Protein AF-A0A1B6IWH9-F1 (afdb_monomer_lite)

Secondary structure (DSSP, 8-state):
-GGGGSTTTTSPPPSEEEE-TT--S-TTSSTTTTTTSEEEE-SS-GGG--HHHHHHHHHHHHHHHHHHHHHHHHH--------HHHHHHHHHHHHHHHHHHHHHHHHHHHHTT-

Structure (mmCIF, N/CA/C/O backbone):
data_AF-A0A1B6IWH9-F1
#
_entry.id   AF-A0A1B6IWH9-F1
#
loop_
_atom_site.group_PDB
_atom_site.id
_atom_site.type_symbol
_atom_site.label_atom_id
_atom_site.label_alt_id
_atom_site.label_comp_id
_atom_site.label_asym_id
_atom_site.label_entity_id
_atom_site.label_seq_id
_atom_site.pdbx_PDB_ins_code
_atom_site.Cartn_x
_atom_site.Cartn_y
_atom_site.Cartn_z
_atom_site.occupancy
_atom_site.B_iso_or_equiv
_atom_site.auth_seq_id
_atom_site.auth_comp_id
_atom_site.auth_asym_id
_atom_site.auth_atom_id
_atom_site.pdbx_PDB_model_num
ATOM 1 N N . LEU A 1 1 ? -9.502 5.493 13.132 1.00 87.75 1 LEU A N 1
ATOM 2 C CA . LEU A 1 1 ? -10.671 4.601 12.947 1.00 87.75 1 LEU A CA 1
ATOM 3 C C . LEU A 1 1 ? -10.724 4.054 11.527 1.00 87.75 1 LEU A C 1
ATOM 5 O O . LEU A 1 1 ? -10.576 2.855 11.401 1.00 87.75 1 LEU A O 1
ATOM 9 N N . LEU A 1 2 ? -10.821 4.894 10.485 1.00 91.38 2 LEU A N 1
ATOM 10 C CA . LEU A 1 2 ? -10.869 4.437 9.084 1.00 91.38 2 LEU A CA 1
ATOM 11 C C . LEU A 1 2 ? -9.745 3.453 8.717 1.00 91.38 2 LEU A C 1
ATOM 13 O O . LEU A 1 2 ? -10.030 2.359 8.253 1.00 91.38 2 LEU A O 1
ATOM 17 N N . SER A 1 3 ? -8.485 3.801 8.997 1.00 90.38 3 SER A N 1
ATOM 18 C CA . SER A 1 3 ? -7.330 2.919 8.763 1.00 90.38 3 SER A CA 1
ATOM 19 C C . SER A 1 3 ? -7.428 1.566 9.476 1.00 90.38 3 SER A C 1
ATOM 21 O O . SER A 1 3 ? -6.966 0.555 8.961 1.00 90.38 3 SER A O 1
ATOM 23 N N . GLN A 1 4 ? -8.072 1.542 10.645 1.00 91.25 4 GLN A N 1
ATOM 24 C CA . GLN A 1 4 ? -8.327 0.343 11.445 1.00 91.25 4 GLN A CA 1
ATOM 25 C C . GLN A 1 4 ? -9.567 -0.429 10.957 1.00 91.25 4 GLN A C 1
ATOM 27 O O . GLN A 1 4 ? -9.885 -1.486 11.480 1.00 91.25 4 GLN A O 1
ATOM 32 N N . SER A 1 5 ? -10.302 0.080 9.976 1.00 92.50 5 SER A N 1
ATOM 33 C CA . SER A 1 5 ? -11.451 -0.610 9.379 1.00 92.50 5 SER A CA 1
ATOM 34 C C . SER A 1 5 ? -11.138 -1.167 7.990 1.00 92.50 5 SER A C 1
ATOM 36 O O . SER A 1 5 ? -11.997 -1.797 7.383 1.00 92.50 5 SER A O 1
ATOM 38 N N . LEU A 1 6 ? -9.922 -0.948 7.478 1.00 93.50 6 LEU A N 1
ATOM 39 C CA . LEU A 1 6 ? -9.468 -1.505 6.206 1.00 93.50 6 LEU A CA 1
ATOM 40 C C . LEU A 1 6 ? -9.034 -2.962 6.372 1.00 93.50 6 LEU A C 1
ATOM 42 O O . LEU A 1 6 ? -8.494 -3.345 7.409 1.00 93.50 6 LEU A O 1
ATOM 46 N N . TYR A 1 7 ? -9.166 -3.751 5.304 1.00 91.38 7 TYR A N 1
ATOM 47 C CA . TYR A 1 7 ? -8.687 -5.139 5.274 1.00 91.38 7 TYR A CA 1
ATOM 48 C C . TYR A 1 7 ? -7.191 -5.274 5.569 1.00 91.38 7 TYR A C 1
ATOM 50 O O . TYR A 1 7 ? -6.757 -6.276 6.121 1.00 91.38 7 TYR A O 1
ATOM 58 N N . THR A 1 8 ? -6.400 -4.251 5.246 1.00 93.06 8 THR A N 1
ATOM 59 C CA . THR A 1 8 ? -4.956 -4.220 5.505 1.00 93.06 8 THR A CA 1
ATOM 60 C C . THR A 1 8 ? -4.609 -3.804 6.936 1.00 93.06 8 THR A C 1
ATOM 62 O O . THR A 1 8 ? -3.449 -3.492 7.210 1.00 93.06 8 THR A O 1
ATOM 65 N N . ARG A 1 9 ? -5.585 -3.712 7.853 1.00 90.12 9 ARG A N 1
ATOM 66 C CA . ARG A 1 9 ? -5.303 -3.399 9.258 1.00 90.12 9 ARG A CA 1
ATOM 67 C C . ARG A 1 9 ? -4.307 -4.420 9.813 1.00 90.12 9 ARG A C 1
ATOM 69 O O . ARG A 1 9 ? -4.501 -5.622 9.682 1.00 90.12 9 ARG A O 1
ATOM 76 N N . GLY A 1 10 ? -3.275 -3.925 10.493 1.00 86.69 10 GLY A N 1
ATOM 77 C CA . GLY A 1 10 ? -2.225 -4.750 11.097 1.00 86.69 10 GLY A CA 1
ATOM 78 C C . GLY A 1 10 ? -1.029 -4.984 10.175 1.00 86.69 10 GLY A C 1
ATOM 79 O O . GLY A 1 10 ? 0.020 -5.410 10.649 1.00 86.69 10 GLY A O 1
ATOM 80 N N . SER A 1 11 ? -1.141 -4.642 8.890 1.00 92.12 11 SER A N 1
ATOM 81 C CA . SER A 1 11 ? 0.003 -4.548 7.987 1.00 92.12 11 SER A CA 1
ATOM 82 C C . SER A 1 11 ? 0.512 -3.104 7.919 1.00 92.12 11 SER A C 1
ATOM 84 O O . SER A 1 11 ? -0.299 -2.171 7.915 1.00 92.12 11 SER A O 1
ATOM 86 N N . PRO A 1 12 ? 1.838 -2.889 7.850 1.00 91.75 12 PRO A N 1
ATOM 87 C CA . PRO A 1 12 ? 2.377 -1.566 7.571 1.00 91.75 12 PRO A CA 1
ATOM 88 C C . PRO A 1 12 ? 1.941 -1.106 6.174 1.00 91.75 12 PRO A C 1
ATOM 90 O O . PRO A 1 12 ? 1.722 -1.918 5.273 1.00 91.75 12 PRO A O 1
ATOM 93 N N . TYR A 1 13 ? 1.817 0.207 5.987 1.00 92.56 13 TYR A N 1
ATOM 94 C CA . TYR A 1 13 ? 1.574 0.761 4.658 1.00 92.56 13 TYR A CA 1
ATOM 95 C C . TYR A 1 13 ? 2.773 0.502 3.739 1.00 92.56 13 TYR A C 1
ATOM 97 O O . TYR A 1 13 ? 3.911 0.517 4.211 1.00 92.56 13 TYR A O 1
ATOM 105 N N . PRO A 1 14 ? 2.544 0.259 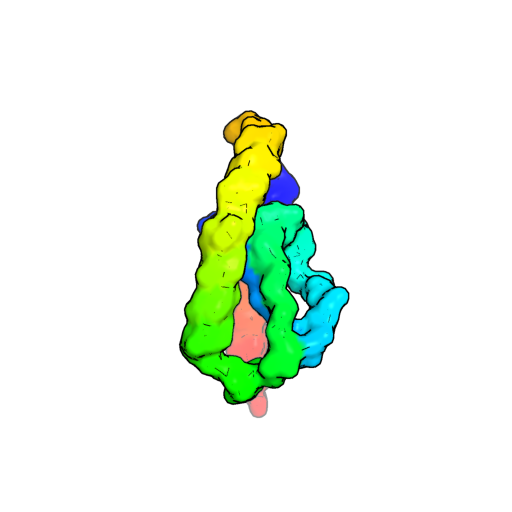2.437 1.00 94.81 14 PRO A N 1
ATOM 106 C CA . PRO A 1 14 ? 3.622 -0.023 1.506 1.00 94.81 14 PRO A CA 1
ATOM 107 C C . PRO A 1 14 ? 4.554 1.184 1.372 1.00 94.81 14 PRO A C 1
ATOM 109 O O . PRO A 1 14 ? 4.117 2.326 1.247 1.00 94.81 14 PRO A O 1
ATOM 112 N N . ASP A 1 15 ? 5.857 0.939 1.337 1.00 95.00 15 ASP A N 1
ATOM 113 C CA . ASP A 1 15 ? 6.842 1.986 1.059 1.00 95.00 15 ASP A CA 1
ATOM 114 C C . ASP A 1 15 ? 7.072 2.187 -0.435 1.00 95.00 15 ASP A C 1
ATOM 116 O O . ASP A 1 15 ? 7.234 3.311 -0.910 1.00 95.00 15 ASP A O 1
ATOM 120 N N . LEU A 1 16 ? 7.035 1.081 -1.170 1.00 96.25 16 LEU A N 1
ATOM 121 C CA . LEU A 1 16 ? 7.290 0.987 -2.593 1.00 96.25 16 LEU A CA 1
ATOM 122 C C . LEU A 1 16 ? 6.113 0.261 -3.244 1.00 96.25 16 LEU A C 1
ATOM 124 O O . LEU A 1 16 ? 5.785 -0.867 -2.882 1.00 96.25 16 LEU A O 1
ATOM 128 N N . TYR A 1 17 ? 5.492 0.918 -4.214 1.00 96.62 17 TYR A N 1
ATOM 129 C CA . TYR A 1 17 ? 4.436 0.374 -5.054 1.00 96.62 17 TYR A CA 1
ATOM 130 C C . TYR A 1 17 ? 5.013 0.152 -6.449 1.00 96.62 17 TYR A C 1
ATOM 132 O O . TYR A 1 17 ? 5.451 1.108 -7.087 1.00 96.62 17 TYR A O 1
ATOM 140 N N . ILE A 1 18 ? 5.016 -1.090 -6.933 1.00 97.00 18 ILE A N 1
ATOM 141 C CA . ILE A 1 18 ? 5.530 -1.429 -8.264 1.00 97.00 18 ILE A CA 1
ATOM 142 C C . ILE A 1 18 ? 4.367 -1.819 -9.162 1.00 97.00 18 ILE A C 1
ATOM 144 O O . ILE A 1 18 ? 3.573 -2.692 -8.814 1.00 97.00 18 ILE A O 1
ATOM 148 N N . ARG A 1 19 ? 4.303 -1.210 -10.345 1.00 96.56 19 ARG A N 1
ATOM 149 C CA . ARG A 1 19 ? 3.391 -1.614 -11.410 1.00 96.56 19 ARG A CA 1
ATOM 150 C C . ARG A 1 19 ? 4.150 -1.911 -12.688 1.00 96.56 19 ARG A C 1
ATOM 152 O O . ARG A 1 19 ? 4.916 -1.085 -13.167 1.00 96.56 19 ARG A O 1
ATOM 159 N N . THR A 1 20 ? 3.897 -3.089 -13.229 1.00 96.75 20 THR A N 1
ATOM 160 C CA . THR A 1 20 ? 4.483 -3.596 -14.468 1.00 96.75 20 THR A CA 1
ATOM 161 C C . THR A 1 20 ? 3.598 -3.285 -15.678 1.00 96.75 20 THR A C 1
ATOM 163 O O . THR A 1 20 ? 2.485 -2.763 -15.545 1.00 96.75 20 THR A O 1
ATOM 166 N N . SER A 1 21 ? 4.068 -3.674 -16.861 1.00 93.69 21 SER A N 1
ATOM 167 C CA . SER A 1 21 ? 3.359 -3.605 -18.146 1.00 93.69 21 SER A CA 1
ATOM 168 C C . SER A 1 21 ? 3.160 -2.195 -18.723 1.00 93.69 21 SER A C 1
ATOM 170 O O . SER A 1 21 ? 2.271 -1.993 -19.542 1.00 93.69 21 SER A O 1
ATOM 172 N N . GLY A 1 22 ? 3.957 -1.209 -18.296 1.00 91.56 22 GLY A N 1
ATOM 173 C CA . GLY A 1 22 ? 3.994 0.146 -18.879 1.00 91.56 22 GLY A CA 1
ATOM 174 C C . GLY A 1 22 ? 2.810 1.052 -18.527 1.00 91.56 22 GLY A C 1
ATOM 175 O O . GLY A 1 22 ? 2.724 2.203 -18.954 1.00 91.56 22 GLY A O 1
ATOM 176 N N . GLU A 1 23 ? 1.890 0.559 -17.704 1.00 93.25 23 GLU A N 1
ATOM 177 C CA . GLU A 1 23 ? 0.649 1.251 -17.383 1.00 93.25 23 GLU A CA 1
ATOM 178 C C . GLU A 1 23 ? 0.837 2.255 -16.245 1.00 93.25 23 GLU A C 1
ATOM 180 O O . GLU A 1 23 ? 1.114 1.873 -15.110 1.00 93.25 23 GLU A O 1
ATOM 185 N N . LYS A 1 24 ? 0.601 3.546 -16.499 1.00 92.94 24 LYS A N 1
ATOM 186 C CA . LYS A 1 24 ? 0.778 4.629 -15.509 1.00 92.94 24 LYS A CA 1
ATOM 187 C C . LYS A 1 24 ? -0.517 4.949 -14.755 1.00 92.94 24 LYS A C 1
ATOM 189 O O . LYS A 1 24 ? -1.027 6.064 -14.813 1.00 92.94 24 LYS A O 1
ATOM 194 N N . ARG A 1 25 ? -1.076 3.952 -14.062 1.00 94.94 25 ARG A N 1
ATOM 195 C CA . ARG A 1 25 ? -2.296 4.088 -13.235 1.00 94.94 25 ARG A CA 1
ATOM 196 C C . ARG A 1 25 ? -2.233 3.227 -11.975 1.00 94.94 25 ARG A C 1
ATOM 198 O O . ARG A 1 25 ? -1.504 2.244 -11.933 1.00 94.94 25 ARG A O 1
ATOM 205 N N . LEU A 1 26 ? -3.049 3.531 -10.967 1.00 92.00 26 LEU A N 1
ATOM 206 C CA . LEU A 1 26 ? -3.146 2.702 -9.754 1.00 92.00 26 LEU A CA 1
ATOM 207 C C . LEU A 1 26 ? -4.167 1.559 -9.882 1.00 92.00 26 LEU A C 1
ATOM 209 O O . LEU A 1 26 ? -4.009 0.535 -9.238 1.00 92.00 26 LEU A O 1
ATOM 213 N N . SER A 1 27 ? -5.157 1.672 -10.776 1.00 93.00 27 SER A N 1
ATOM 214 C CA . SER A 1 27 ? -6.216 0.656 -10.961 1.00 93.00 27 SER A CA 1
ATOM 215 C C . SER A 1 27 ? -6.947 0.266 -9.674 1.00 93.00 27 SER A C 1
ATOM 217 O O . SER A 1 27 ? -7.215 -0.909 -9.466 1.00 93.00 27 SER A O 1
ATOM 219 N N . ASP A 1 28 ? -7.260 1.246 -8.827 1.00 94.75 28 ASP A N 1
ATOM 220 C CA . ASP A 1 28 ? -8.027 1.029 -7.591 1.00 94.75 28 ASP A CA 1
ATOM 221 C C . ASP A 1 28 ? -7.378 0.043 -6.599 1.00 94.75 28 ASP A C 1
ATOM 223 O O . ASP A 1 28 ? -8.028 -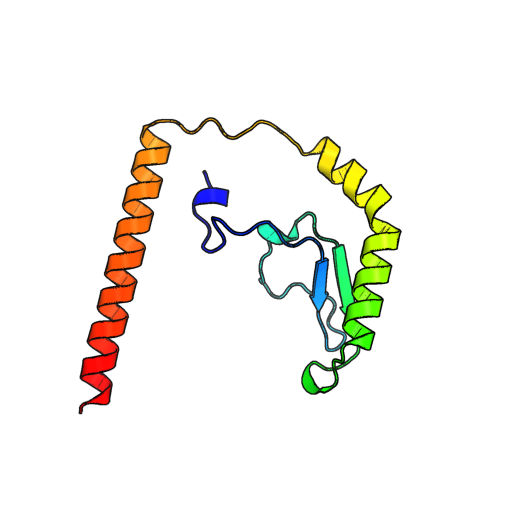0.561 -5.751 1.00 94.75 28 ASP A O 1
ATOM 227 N N . PHE A 1 29 ? -6.056 -0.124 -6.687 1.00 95.50 29 PHE A N 1
ATOM 228 C CA . PHE A 1 29 ? -5.312 -0.995 -5.792 1.00 95.50 29 PHE A CA 1
ATOM 229 C C . PHE A 1 29 ? -4.627 -0.185 -4.689 1.00 95.50 29 PHE A C 1
ATOM 231 O O . PHE A 1 29 ? -3.778 0.662 -4.963 1.00 95.50 29 PHE A O 1
ATOM 238 N N . LEU A 1 30 ? -5.000 -0.466 -3.435 1.00 95.50 30 LEU A N 1
ATOM 239 C CA . LEU A 1 30 ? -4.401 0.096 -2.216 1.00 95.50 30 LEU A CA 1
ATOM 240 C C . LEU A 1 30 ? -4.310 1.633 -2.174 1.00 95.50 30 LEU A C 1
ATOM 242 O O . LEU A 1 30 ? -3.399 2.168 -1.552 1.00 95.50 30 LEU A O 1
ATOM 246 N N . LEU A 1 31 ? -5.268 2.351 -2.773 1.00 95.50 31 LEU A N 1
ATOM 247 C CA . LEU A 1 31 ? -5.220 3.815 -2.923 1.00 95.50 31 LEU A CA 1
ATOM 248 C C . LEU A 1 31 ? -4.943 4.566 -1.611 1.00 95.50 31 LEU A C 1
ATOM 250 O O . LEU A 1 31 ? -4.152 5.507 -1.583 1.00 95.50 31 LEU A O 1
ATOM 254 N N . TYR A 1 32 ? -5.593 4.148 -0.521 1.00 94.06 32 TYR A N 1
ATOM 255 C CA . TYR A 1 32 ? -5.429 4.780 0.788 1.00 94.06 32 TYR A CA 1
ATOM 256 C C . TYR A 1 32 ? -4.059 4.468 1.396 1.00 94.06 32 TYR A C 1
ATOM 258 O O . TYR A 1 32 ? -3.366 5.357 1.887 1.00 94.06 32 TYR A O 1
ATOM 266 N N . GLN A 1 33 ? -3.653 3.199 1.346 1.00 94.31 33 GLN A N 1
ATOM 267 C CA . GLN A 1 33 ? -2.395 2.725 1.910 1.00 94.31 33 GLN A CA 1
ATOM 268 C C . GLN A 1 33 ? -1.197 3.259 1.115 1.00 94.31 33 GLN A C 1
ATOM 270 O O . GLN A 1 33 ? -0.145 3.510 1.696 1.00 94.31 33 GLN A O 1
ATOM 275 N N . SER A 1 34 ? -1.357 3.470 -0.194 1.00 94.31 34 SER A N 1
ATOM 276 C CA . SER A 1 34 ? -0.291 3.913 -1.088 1.00 94.31 34 SER A CA 1
ATOM 277 C C . SER A 1 34 ? -0.147 5.431 -1.207 1.00 94.31 34 SER A C 1
ATOM 279 O O . SER A 1 34 ? 0.661 5.904 -2.006 1.00 94.31 34 SER A O 1
ATOM 281 N N . ALA A 1 35 ? -0.920 6.213 -0.443 1.00 91.81 35 ALA A N 1
ATOM 282 C CA . ALA A 1 35 ? -0.958 7.674 -0.555 1.00 91.81 35 ALA A CA 1
ATOM 283 C C . ALA A 1 35 ? 0.420 8.341 -0.372 1.00 91.81 35 ALA A C 1
ATOM 285 O O . ALA A 1 35 ? 0.683 9.394 -0.950 1.00 91.81 35 ALA A O 1
ATOM 286 N N . TYR A 1 36 ? 1.310 7.707 0.400 1.00 91.44 36 TYR A N 1
ATOM 287 C CA . TYR A 1 36 ? 2.670 8.183 0.679 1.00 91.44 36 TYR A CA 1
ATOM 288 C C . TYR A 1 36 ? 3.736 7.125 0.372 1.00 91.44 36 TYR A C 1
ATOM 290 O O . TYR A 1 36 ? 4.774 7.052 1.042 1.00 91.44 36 TYR A O 1
ATOM 298 N N . SER A 1 37 ? 3.464 6.281 -0.619 1.00 93.75 37 SER A N 1
ATOM 299 C CA . SER A 1 37 ? 4.422 5.319 -1.163 1.00 93.75 37 SER A CA 1
ATOM 300 C C . SER A 1 37 ? 5.166 5.914 -2.349 1.00 93.75 37 SER A C 1
ATOM 302 O O . SER A 1 37 ? 4.658 6.777 -3.066 1.00 93.75 37 SER A O 1
ATOM 304 N N . TYR A 1 38 ? 6.363 5.404 -2.608 1.00 95.69 38 TYR A N 1
ATOM 305 C CA . TYR A 1 38 ? 7.034 5.637 -3.875 1.00 95.69 38 TYR A CA 1
ATOM 306 C C . TYR A 1 38 ? 6.392 4.775 -4.966 1.00 95.69 38 TYR A C 1
ATOM 308 O O . TYR A 1 38 ? 6.327 3.553 -4.835 1.00 95.69 38 TYR A O 1
ATOM 316 N N . LEU A 1 39 ? 5.925 5.409 -6.042 1.00 95.56 39 LEU A N 1
ATOM 317 C CA . LEU A 1 39 ? 5.325 4.725 -7.185 1.00 95.56 39 LEU A CA 1
ATOM 318 C C . LEU A 1 39 ? 6.397 4.451 -8.245 1.00 95.56 39 LEU A C 1
ATOM 320 O O . LEU A 1 39 ? 6.969 5.381 -8.814 1.00 95.56 39 LEU A O 1
ATOM 324 N N . HIS A 1 40 ? 6.645 3.177 -8.530 1.00 96.38 40 HIS A N 1
ATOM 325 C CA . HIS A 1 40 ? 7.552 2.724 -9.575 1.00 96.38 40 HIS A CA 1
ATOM 326 C C . HIS A 1 40 ? 6.759 2.046 -10.696 1.00 96.38 40 HIS A C 1
ATOM 328 O O . HIS A 1 40 ? 6.096 1.032 -10.478 1.00 96.38 40 HIS A O 1
ATOM 334 N N . PHE A 1 41 ? 6.841 2.599 -11.904 1.00 96.69 41 PHE A N 1
ATOM 335 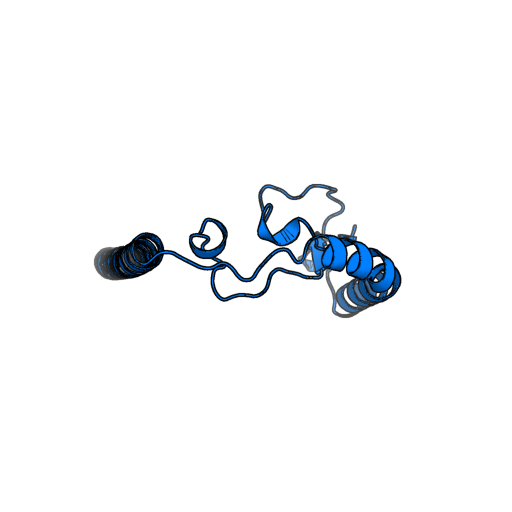C CA . PHE A 1 41 ? 6.228 2.025 -13.099 1.00 96.69 41 PHE A CA 1
ATOM 336 C C . PHE A 1 41 ? 7.318 1.410 -13.972 1.00 96.69 41 PHE A C 1
ATOM 338 O O . PHE A 1 41 ? 8.305 2.074 -14.283 1.00 96.69 41 PHE A O 1
ATOM 345 N N . SER A 1 42 ? 7.134 0.149 -14.345 1.00 96.00 42 SER A N 1
ATOM 346 C CA . SER A 1 42 ? 8.038 -0.616 -15.195 1.00 96.00 42 SER A CA 1
ATOM 347 C C . SER A 1 42 ? 7.324 -1.012 -16.481 1.00 96.00 42 SER A C 1
ATOM 349 O O . SER A 1 42 ? 6.185 -1.482 -16.445 1.00 96.00 42 SER A O 1
ATOM 351 N N . ASP A 1 43 ? 8.007 -0.855 -17.612 1.00 96.56 43 ASP A N 1
ATOM 352 C CA . ASP A 1 43 ? 7.502 -1.260 -18.928 1.00 96.56 43 ASP A CA 1
ATOM 353 C C . ASP A 1 43 ? 7.560 -2.785 -19.139 1.00 96.56 43 ASP A C 1
ATOM 355 O O . ASP A 1 43 ? 6.936 -3.314 -20.054 1.00 96.56 43 ASP A O 1
ATOM 359 N N . VAL A 1 44 ? 8.265 -3.509 -18.263 1.00 97.00 44 VAL A N 1
ATOM 360 C CA . VAL A 1 44 ? 8.404 -4.971 -18.309 1.00 97.00 44 VAL A CA 1
ATOM 361 C C . VAL A 1 44 ? 7.070 -5.625 -17.964 1.00 97.00 44 VAL A C 1
ATOM 363 O O . VAL A 1 44 ? 6.428 -5.231 -16.990 1.00 97.00 44 VAL A O 1
ATOM 366 N N . LEU A 1 45 ? 6.648 -6.627 -18.737 1.00 97.31 45 LEU A N 1
ATOM 367 C CA . LEU A 1 45 ? 5.439 -7.403 -18.455 1.00 97.31 45 LEU A CA 1
ATOM 368 C C . LEU A 1 45 ? 5.613 -8.240 -17.180 1.00 97.31 45 LEU A C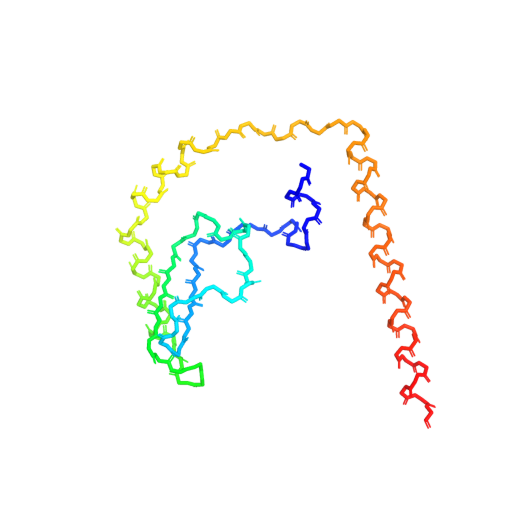 1
ATOM 370 O O . LEU A 1 45 ? 6.720 -8.640 -16.834 1.00 97.31 45 LEU A O 1
ATOM 374 N N . TRP A 1 46 ? 4.516 -8.537 -16.475 1.00 96.44 46 TRP A N 1
ATOM 375 C CA . TRP A 1 46 ? 4.588 -9.311 -15.227 1.00 96.44 46 TRP A CA 1
ATOM 376 C C . TRP A 1 46 ? 5.286 -10.682 -15.364 1.00 96.44 46 TRP A C 1
ATOM 378 O O . TRP A 1 46 ? 6.134 -10.968 -14.520 1.00 96.44 46 TRP A O 1
ATOM 388 N N . PRO A 1 47 ? 5.021 -11.503 -16.403 1.00 97.12 47 PRO A N 1
ATOM 389 C CA . PRO A 1 47 ? 5.706 -12.789 -16.571 1.00 97.12 47 PRO A CA 1
ATOM 390 C C . PRO A 1 47 ? 7.222 -12.668 -16.785 1.00 97.12 47 PRO A C 1
ATOM 392 O O . PRO A 1 47 ? 7.960 -13.577 -16.420 1.00 97.12 47 PRO A O 1
ATOM 395 N N . ASP A 1 48 ? 7.679 -11.538 -17.329 1.00 97.62 48 ASP A N 1
ATOM 396 C CA . ASP A 1 48 ? 9.091 -11.261 -17.620 1.00 97.62 48 ASP A CA 1
ATOM 397 C C . ASP A 1 48 ? 9.782 -10.479 -16.487 1.00 97.62 48 ASP A C 1
ATOM 399 O O . ASP A 1 48 ? 10.957 -10.107 -16.579 1.00 97.62 48 ASP A O 1
ATOM 403 N N . PHE A 1 49 ? 9.060 -10.182 -15.403 1.00 97.69 49 PHE A N 1
ATOM 404 C CA . PHE A 1 49 ? 9.597 -9.440 -14.274 1.00 97.69 49 PHE A CA 1
ATOM 405 C C . PHE A 1 49 ? 10.580 -10.314 -13.483 1.00 97.69 49 PHE A C 1
ATOM 407 O O . PHE A 1 49 ? 10.300 -11.460 -13.143 1.00 97.69 49 PHE A O 1
ATOM 414 N N . THR A 1 50 ? 11.754 -9.767 -13.158 1.00 97.88 50 THR A N 1
ATOM 415 C CA . THR A 1 50 ? 12.863 -10.526 -12.558 1.00 97.88 50 THR A CA 1
ATOM 416 C C . THR A 1 50 ? 13.338 -9.851 -11.280 1.00 97.88 50 THR A C 1
ATOM 418 O O . THR A 1 50 ? 13.029 -8.685 -11.021 1.00 97.88 50 THR A O 1
ATOM 421 N N . ALA A 1 51 ? 14.148 -10.558 -10.489 1.00 97.81 51 ALA A N 1
ATOM 422 C CA . ALA A 1 51 ? 14.757 -10.001 -9.282 1.00 97.81 51 ALA A CA 1
ATOM 423 C C . ALA A 1 51 ? 15.580 -8.729 -9.563 1.00 97.81 51 ALA A C 1
ATOM 425 O O . ALA A 1 51 ? 15.609 -7.823 -8.735 1.00 97.81 51 ALA A O 1
ATOM 426 N N . TRP A 1 52 ? 16.192 -8.612 -10.746 1.00 98.06 52 TRP A N 1
ATOM 427 C CA . TRP A 1 52 ? 16.933 -7.412 -11.144 1.00 98.06 52 TRP A CA 1
ATOM 428 C C . TRP A 1 52 ? 16.024 -6.194 -11.308 1.00 98.06 52 TRP A C 1
ATOM 430 O O . TRP A 1 52 ? 16.386 -5.098 -10.882 1.00 98.06 52 TRP A O 1
ATOM 440 N N . HIS A 1 53 ? 14.820 -6.389 -11.851 1.00 97.69 53 HIS A N 1
ATOM 441 C CA . HIS A 1 53 ? 13.818 -5.331 -11.963 1.00 97.69 53 HIS A CA 1
ATOM 442 C C . HIS A 1 53 ? 13.328 -4.876 -10.581 1.00 97.69 53 HIS A C 1
ATOM 444 O O . HIS A 1 53 ? 13.194 -3.676 -10.333 1.00 97.69 53 HIS A O 1
ATOM 450 N N . LEU A 1 54 ? 13.142 -5.816 -9.647 1.00 97.88 54 LEU A N 1
ATOM 451 C CA . LEU A 1 54 ? 12.824 -5.491 -8.255 1.00 97.88 54 LEU A CA 1
ATOM 452 C C . LEU A 1 54 ? 13.950 -4.690 -7.587 1.00 97.88 54 LEU A C 1
ATOM 454 O O . LEU A 1 54 ? 13.686 -3.662 -6.967 1.00 97.88 54 LEU A O 1
ATOM 458 N N . LEU A 1 55 ? 15.204 -5.129 -7.731 1.00 98.12 55 LEU A N 1
ATOM 459 C CA . LEU A 1 55 ? 16.363 -4.429 -7.171 1.00 98.12 55 LEU A CA 1
ATOM 460 C C . LEU A 1 55 ? 16.483 -3.009 -7.728 1.00 98.12 55 LEU A C 1
ATOM 462 O O . LEU A 1 55 ? 16.688 -2.072 -6.959 1.00 98.12 55 LEU A O 1
ATOM 466 N N . ALA A 1 56 ? 16.288 -2.828 -9.036 1.00 97.31 56 ALA A N 1
ATOM 467 C CA . ALA A 1 56 ? 16.258 -1.505 -9.652 1.00 97.31 56 ALA A CA 1
ATOM 468 C C . ALA A 1 56 ? 15.180 -0.611 -9.013 1.00 97.31 56 ALA A C 1
ATOM 470 O O . ALA A 1 56 ? 15.469 0.525 -8.630 1.00 97.31 56 ALA A O 1
ATOM 471 N N . ALA A 1 57 ? 13.964 -1.131 -8.813 1.00 97.56 57 ALA A N 1
ATOM 472 C CA . ALA A 1 57 ? 12.887 -0.401 -8.145 1.00 97.56 57 ALA A CA 1
ATOM 473 C C . ALA A 1 57 ? 13.248 -0.008 -6.698 1.00 97.56 57 ALA A C 1
ATOM 475 O O . ALA A 1 57 ? 12.993 1.125 -6.281 1.00 97.56 57 ALA A O 1
ATOM 476 N N . VAL A 1 58 ? 13.898 -0.905 -5.948 1.00 98.00 58 VAL A N 1
ATOM 477 C CA . VAL A 1 58 ? 14.381 -0.629 -4.584 1.00 98.00 58 VAL A CA 1
ATOM 478 C C . VAL A 1 58 ? 15.466 0.449 -4.581 1.00 98.00 58 VAL A C 1
ATOM 480 O O . VAL A 1 58 ? 15.412 1.358 -3.752 1.00 98.00 58 VAL A O 1
ATOM 483 N N . PHE A 1 59 ? 16.414 0.418 -5.520 1.00 97.69 59 PHE A N 1
ATOM 484 C CA . PHE A 1 59 ? 17.428 1.470 -5.641 1.00 97.69 59 PHE A CA 1
ATOM 485 C C . PHE A 1 59 ? 16.806 2.834 -5.950 1.00 97.69 59 PHE A C 1
ATOM 487 O O . PHE A 1 59 ? 17.196 3.846 -5.363 1.00 97.69 59 PHE A O 1
ATOM 494 N N . HIS A 1 60 ? 15.802 2.873 -6.828 1.00 96.75 60 HIS A N 1
ATOM 495 C CA . HIS A 1 60 ? 15.051 4.095 -7.099 1.00 96.75 60 HIS A CA 1
ATOM 496 C C . HIS A 1 60 ? 14.340 4.623 -5.849 1.00 96.75 60 HIS A C 1
ATOM 498 O O . HIS A 1 60 ? 14.448 5.815 -5.552 1.00 96.75 60 HIS A O 1
ATOM 504 N N . TYR A 1 61 ? 13.693 3.740 -5.084 1.00 97.12 61 TYR A N 1
ATOM 505 C CA . TYR A 1 61 ? 13.093 4.088 -3.798 1.00 97.12 61 TYR A CA 1
ATOM 506 C C . TYR A 1 61 ? 14.124 4.683 -2.832 1.00 97.12 61 TYR A C 1
ATOM 508 O O . TYR A 1 61 ? 13.923 5.788 -2.331 1.00 97.12 61 TYR A O 1
ATOM 516 N N . GLN A 1 62 ? 15.256 4.005 -2.617 1.00 97.56 62 GLN A N 1
ATOM 517 C CA . GLN A 1 62 ? 16.314 4.470 -1.714 1.00 97.56 62 GLN A CA 1
ATOM 518 C C . GLN A 1 62 ? 16.852 5.847 -2.119 1.00 97.56 62 GLN A C 1
ATOM 520 O O . GLN A 1 62 ? 17.077 6.701 -1.262 1.00 97.56 62 GLN A O 1
ATOM 525 N N . ARG A 1 63 ? 16.998 6.098 -3.426 1.00 96.25 63 ARG A N 1
ATOM 526 C CA . ARG A 1 63 ? 17.458 7.391 -3.947 1.00 96.25 63 ARG A CA 1
ATOM 527 C C . ARG A 1 63 ? 16.478 8.535 -3.663 1.00 96.25 63 ARG A C 1
ATOM 529 O O . ARG A 1 63 ? 16.916 9.665 -3.465 1.00 96.25 63 ARG A O 1
ATOM 536 N N . THR A 1 64 ? 15.174 8.260 -3.657 1.00 94.06 64 THR A N 1
ATOM 537 C CA . THR A 1 64 ? 14.106 9.255 -3.422 1.00 94.06 64 THR A CA 1
ATOM 538 C C . THR A 1 64 ? 13.639 9.305 -1.958 1.00 94.06 64 THR A C 1
ATOM 540 O O . THR A 1 64 ? 12.915 10.219 -1.553 1.00 94.06 64 THR A O 1
ATOM 543 N N . TYR A 1 65 ? 14.074 8.353 -1.131 1.00 95.75 65 TYR A N 1
ATOM 544 C CA . TYR A 1 65 ? 13.673 8.250 0.269 1.00 95.75 65 TYR A CA 1
ATOM 545 C C . TYR A 1 65 ? 13.913 9.527 1.093 1.00 95.75 65 TYR A C 1
ATOM 547 O O . TYR A 1 65 ? 13.016 9.889 1.852 1.00 95.75 65 TYR A O 1
ATOM 555 N N . PRO A 1 66 ? 15.025 10.281 0.950 1.00 94.62 66 PRO A N 1
ATOM 556 C CA . PRO A 1 66 ? 15.229 11.499 1.738 1.00 94.62 66 PRO A CA 1
ATOM 557 C C . PRO A 1 66 ? 14.132 12.555 1.543 1.00 94.62 66 PRO A C 1
ATOM 559 O O . PRO A 1 66 ? 13.743 13.224 2.501 1.00 94.62 66 PRO A O 1
ATOM 562 N N . GLN A 1 67 ? 13.614 12.712 0.321 1.00 90.88 67 GLN A N 1
ATOM 563 C CA . GLN A 1 67 ? 12.502 13.622 0.039 1.00 90.88 67 GLN A CA 1
ATOM 564 C C . GLN A 1 67 ? 11.196 13.073 0.623 1.00 90.88 67 GLN A C 1
ATOM 566 O O . GLN A 1 67 ? 10.469 13.807 1.291 1.00 90.88 67 GLN A O 1
ATOM 571 N N . LEU A 1 68 ? 10.940 11.774 0.437 1.00 91.56 68 LEU A N 1
ATOM 572 C CA . LEU A 1 68 ? 9.744 11.105 0.952 1.00 91.56 68 LEU A CA 1
ATOM 573 C C . LEU A 1 68 ? 9.670 11.152 2.486 1.00 91.56 68 LEU A C 1
ATOM 575 O O . LEU A 1 68 ? 8.608 11.410 3.050 1.00 91.56 68 LEU A O 1
ATOM 579 N N . ALA A 1 69 ? 10.800 10.952 3.163 1.00 91.56 69 ALA A N 1
ATOM 580 C CA . ALA A 1 69 ? 10.907 10.985 4.616 1.00 91.56 69 ALA A CA 1
ATOM 581 C C . ALA A 1 69 ? 10.517 12.356 5.185 1.00 91.56 69 ALA A C 1
ATOM 583 O O . ALA A 1 69 ? 9.823 12.420 6.196 1.00 91.56 69 ALA A O 1
ATOM 584 N N . ARG A 1 70 ? 10.887 13.454 4.509 1.00 90.19 70 ARG A N 1
ATOM 585 C CA . ARG A 1 70 ? 10.471 14.812 4.904 1.00 90.19 70 ARG A CA 1
ATOM 586 C C . ARG A 1 70 ? 8.959 14.985 4.802 1.00 90.19 70 ARG A C 1
ATOM 588 O O . ARG A 1 70 ? 8.340 15.487 5.736 1.00 90.19 70 ARG A O 1
ATOM 595 N N . THR A 1 71 ? 8.361 14.528 3.702 1.00 88.00 71 THR A N 1
ATOM 596 C CA . THR A 1 71 ? 6.904 14.562 3.523 1.00 88.00 71 THR A CA 1
ATOM 597 C C . THR A 1 71 ? 6.203 13.732 4.597 1.00 88.00 71 THR A C 1
ATOM 599 O O . THR A 1 71 ? 5.286 14.225 5.247 1.00 88.00 71 THR A O 1
ATOM 602 N N . ARG A 1 72 ? 6.671 12.509 4.869 1.00 88.38 72 ARG A N 1
ATOM 603 C CA . ARG A 1 72 ? 6.107 11.648 5.922 1.00 88.38 72 ARG A CA 1
ATOM 604 C C . ARG A 1 72 ? 6.247 12.243 7.321 1.00 88.38 72 ARG A C 1
ATOM 606 O O . ARG A 1 72 ? 5.295 12.181 8.092 1.00 88.38 72 ARG A O 1
ATOM 613 N N . ALA A 1 73 ? 7.381 12.867 7.633 1.00 87.38 73 ALA A N 1
ATOM 614 C CA . ALA A 1 73 ? 7.585 13.540 8.913 1.00 87.38 73 ALA A CA 1
ATOM 615 C C . ALA A 1 73 ? 6.601 14.703 9.118 1.00 87.38 73 ALA A C 1
ATOM 617 O O . ALA A 1 73 ? 6.111 14.900 10.223 1.00 87.38 73 ALA A O 1
ATOM 618 N N . SER A 1 74 ? 6.239 15.437 8.059 1.00 84.50 74 SER A N 1
ATOM 619 C CA . SER A 1 74 ? 5.207 16.482 8.168 1.00 84.50 74 SER A CA 1
ATOM 620 C C . SER A 1 74 ? 3.795 15.937 8.429 1.00 84.50 74 SER A C 1
ATOM 622 O O . SER A 1 74 ? 2.921 16.678 8.868 1.00 84.50 74 SER A O 1
ATOM 624 N N . LEU A 1 75 ? 3.574 14.642 8.181 1.00 77.88 75 LEU A N 1
ATOM 625 C CA . LEU A 1 75 ? 2.277 13.975 8.291 1.00 77.88 75 LEU A CA 1
ATOM 626 C C . LEU A 1 75 ? 2.121 13.158 9.567 1.00 77.88 75 LEU A C 1
ATOM 628 O O . LEU A 1 75 ? 1.004 12.717 9.838 1.00 77.88 75 LEU A O 1
ATOM 632 N N . SER A 1 76 ? 3.195 12.937 10.340 1.00 66.44 76 SER A N 1
ATOM 633 C CA . SER A 1 76 ? 3.131 12.214 11.611 1.00 66.44 76 SER A CA 1
ATOM 634 C C . SER A 1 76 ? 2.299 13.019 12.608 1.00 66.44 76 SER A C 1
ATOM 636 O O . SER A 1 76 ? 2.801 13.813 13.400 1.00 66.44 76 SER A O 1
ATOM 638 N N . THR A 1 77 ? 0.992 12.842 12.520 1.00 62.25 77 THR A N 1
ATOM 639 C CA . THR A 1 77 ? 0.001 13.484 13.359 1.00 62.25 77 THR A CA 1
ATOM 640 C C . THR A 1 77 ? -0.594 12.402 14.236 1.00 62.25 77 THR A C 1
ATOM 642 O O . THR A 1 77 ? -1.346 11.563 13.764 1.00 62.25 77 THR A O 1
ATOM 645 N N . VAL A 1 78 ? -0.201 12.463 15.510 1.00 61.50 78 VAL A N 1
ATOM 646 C CA . VAL A 1 78 ? -0.892 11.937 16.694 1.00 61.50 78 VAL A CA 1
ATOM 647 C C . VAL A 1 78 ? -1.256 10.448 16.642 1.00 61.50 78 VAL A C 1
ATOM 649 O O . VAL A 1 78 ? -2.140 10.024 15.903 1.00 61.50 78 VAL A O 1
ATOM 652 N N . GLU A 1 79 ? -0.649 9.663 17.537 1.00 66.12 79 GLU A N 1
ATOM 653 C CA . GLU A 1 79 ? -1.123 8.312 17.854 1.00 66.12 79 GLU A CA 1
ATOM 654 C C . GLU A 1 79 ? -2.644 8.323 18.066 1.00 66.12 79 GLU A C 1
ATOM 656 O O . GLU A 1 79 ? -3.140 9.092 18.903 1.00 66.12 79 GLU A O 1
ATOM 661 N N . PRO A 1 80 ? -3.417 7.523 17.312 1.00 68.25 80 PRO A N 1
ATOM 662 C CA . PRO A 1 80 ? -4.863 7.608 17.352 1.00 68.25 80 PRO A CA 1
ATOM 663 C C . PRO A 1 80 ? -5.363 7.157 18.726 1.00 68.25 80 PRO A C 1
ATOM 665 O O . PRO A 1 80 ? -5.497 5.966 18.998 1.00 68.25 80 PRO A O 1
ATOM 668 N N . ARG A 1 81 ? -5.700 8.116 19.595 1.00 81.19 81 ARG A N 1
ATOM 669 C CA . ARG A 1 81 ? -6.475 7.841 20.809 1.00 81.19 81 ARG A CA 1
ATOM 670 C C . ARG A 1 81 ? -7.883 7.438 20.389 1.00 81.19 81 ARG A C 1
ATOM 672 O O . ARG A 1 81 ? -8.712 8.278 20.042 1.00 81.19 81 ARG A O 1
ATOM 679 N N . LEU A 1 82 ? -8.138 6.136 20.370 1.00 87.00 82 LEU A N 1
ATOM 680 C CA . LEU A 1 82 ? -9.457 5.589 20.080 1.00 87.00 82 LEU A CA 1
ATOM 681 C C . LEU A 1 82 ? -10.340 5.695 21.326 1.00 87.00 82 LEU A C 1
ATOM 683 O O . LEU A 1 82 ? -9.907 5.396 22.435 1.00 87.00 82 LEU A O 1
ATOM 687 N 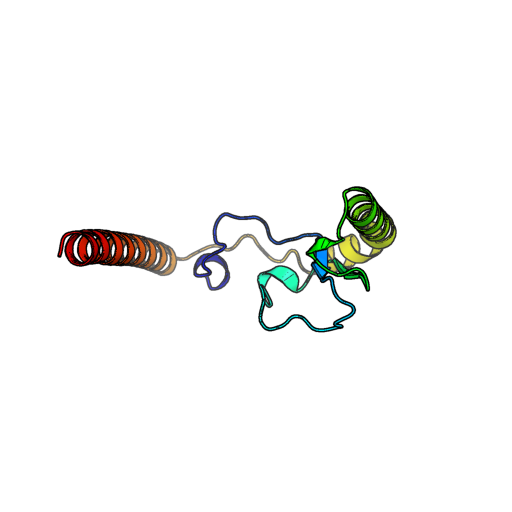N . SER A 1 83 ? -11.594 6.107 21.140 1.00 92.69 83 SER A N 1
ATOM 688 C CA . SER A 1 83 ? -12.599 6.042 22.200 1.00 92.69 83 SER A CA 1
ATOM 689 C C . SER A 1 83 ? -13.023 4.594 22.454 1.00 92.69 83 SER A C 1
ATOM 691 O O . SER A 1 83 ? -12.955 3.754 21.555 1.00 92.69 83 SER A O 1
ATOM 693 N N . GLU A 1 84 ? -13.551 4.301 23.643 1.00 93.62 84 GLU A N 1
ATOM 694 C CA . GLU A 1 84 ? -14.088 2.969 23.970 1.00 93.62 84 GLU A CA 1
ATOM 695 C C . GLU A 1 84 ? -15.137 2.493 22.954 1.00 93.62 84 GLU A C 1
ATOM 697 O O . GLU A 1 84 ? -15.145 1.333 22.546 1.00 93.62 84 GLU A O 1
ATOM 702 N N . LYS A 1 85 ? -15.984 3.410 22.465 1.00 94.81 85 LYS A N 1
ATOM 703 C CA . LYS A 1 85 ? -16.971 3.117 21.414 1.00 94.81 85 LYS A CA 1
ATOM 704 C C . LYS A 1 85 ? -16.304 2.669 20.113 1.00 94.81 85 LYS A C 1
ATOM 706 O O . LYS A 1 85 ? -16.774 1.726 19.482 1.00 94.81 85 LYS A O 1
ATOM 711 N N . ALA A 1 86 ? -15.218 3.334 19.720 1.00 93.81 86 ALA A N 1
ATOM 712 C CA . ALA A 1 86 ? -14.463 2.980 18.525 1.00 93.81 86 ALA A CA 1
ATOM 713 C C . ALA A 1 86 ? -13.793 1.606 18.672 1.00 93.81 86 ALA A C 1
ATOM 715 O O . ALA A 1 86 ? -13.827 0.813 17.735 1.00 93.81 86 ALA A O 1
ATOM 716 N N . VAL A 1 87 ? -13.250 1.293 19.852 1.00 93.00 87 VAL A N 1
ATOM 717 C CA . VAL A 1 87 ? -12.676 -0.031 20.147 1.00 93.00 87 VAL A CA 1
ATOM 718 C C . VAL A 1 87 ? -13.745 -1.122 20.059 1.00 93.00 87 VAL A C 1
ATOM 720 O O . VAL A 1 87 ? -13.548 -2.114 19.362 1.00 93.00 87 VAL A O 1
ATOM 723 N N . LYS A 1 88 ? -14.910 -0.912 20.683 1.00 95.62 88 LYS A N 1
ATOM 724 C CA . LYS A 1 88 ? -16.026 -1.868 20.636 1.00 95.62 88 LYS A CA 1
ATOM 725 C C . LYS A 1 88 ? -16.528 -2.108 19.207 1.00 95.62 88 LYS A C 1
ATOM 727 O O . LYS A 1 88 ? -16.830 -3.241 18.834 1.00 95.62 88 LYS A O 1
ATOM 732 N N . PHE A 1 89 ? -16.591 -1.052 18.394 1.00 95.00 89 PHE A N 1
ATOM 733 C CA . PHE A 1 89 ? -16.927 -1.166 16.975 1.00 95.00 89 PHE A CA 1
ATOM 734 C C . PHE A 1 89 ? -15.929 -2.056 16.224 1.00 95.00 89 PHE A C 1
ATOM 736 O O . PHE A 1 89 ? -16.348 -2.961 15.508 1.00 95.00 89 PHE A O 1
ATOM 743 N N . LEU A 1 90 ? -14.624 -1.840 16.419 1.00 93.00 90 LEU A N 1
ATOM 744 C CA . LEU A 1 90 ? -13.584 -2.646 15.772 1.00 93.00 90 LEU A CA 1
ATOM 745 C C . LEU A 1 90 ? -13.660 -4.124 16.176 1.00 93.00 90 LEU A C 1
ATOM 747 O O . LEU A 1 90 ? -13.545 -4.987 15.314 1.00 93.00 90 LEU A O 1
ATOM 751 N N . GLN A 1 91 ? -13.933 -4.416 17.450 1.00 92.38 91 GLN A N 1
ATOM 752 C CA . GLN A 1 91 ? -14.146 -5.792 17.920 1.00 92.38 91 GLN A CA 1
ATOM 753 C C . GLN A 1 91 ? -15.345 -6.448 17.225 1.00 92.38 91 GLN A C 1
ATOM 755 O O . GLN A 1 91 ? -15.253 -7.567 16.731 1.00 92.38 91 GLN A O 1
ATOM 760 N N . THR A 1 92 ? -16.457 -5.716 17.116 1.00 94.56 92 THR A N 1
ATOM 761 C CA . THR A 1 92 ? -17.668 -6.209 16.439 1.00 94.56 92 THR A CA 1
ATOM 762 C C . THR A 1 92 ? -17.410 -6.482 14.954 1.00 94.56 92 THR A C 1
ATOM 764 O O . THR A 1 92 ? -17.900 -7.467 14.401 1.00 94.56 92 THR A O 1
ATOM 767 N N . LEU A 1 93 ? -16.637 -5.612 14.299 1.00 91.44 93 LEU A N 1
ATOM 768 C CA . LEU A 1 93 ? -16.240 -5.771 12.901 1.00 91.44 93 LEU A CA 1
ATOM 769 C C . LEU A 1 93 ? -15.461 -7.080 12.696 1.00 91.44 93 LEU A C 1
ATOM 771 O O . LEU A 1 93 ? -15.780 -7.852 11.791 1.00 91.44 93 LEU A O 1
ATOM 775 N N . ASP A 1 94 ? -14.497 -7.354 13.574 1.00 88.62 94 ASP A N 1
ATOM 776 C CA . ASP A 1 94 ? -13.651 -8.548 13.509 1.00 88.62 94 ASP A CA 1
ATOM 777 C C . ASP A 1 94 ? -14.449 -9.840 13.684 1.00 88.62 94 ASP A C 1
ATOM 779 O O . ASP A 1 94 ? -14.293 -10.789 12.910 1.00 88.62 94 ASP A O 1
ATOM 783 N N . GLU A 1 95 ? -15.363 -9.860 14.652 1.00 90.44 95 GLU A N 1
ATOM 784 C CA . GLU A 1 95 ? -16.259 -10.996 14.864 1.00 90.44 95 GLU A CA 1
ATOM 785 C C . GLU A 1 95 ? -17.125 -11.279 13.630 1.00 90.44 95 GLU A C 1
ATOM 787 O O . GLU A 1 95 ? -17.319 -12.436 13.247 1.00 90.44 95 GLU A O 1
ATOM 792 N N . ASN A 1 96 ? -17.646 -10.233 12.988 1.00 90.81 96 ASN A N 1
ATOM 793 C CA . ASN A 1 96 ? -18.487 -10.373 11.802 1.00 90.81 96 ASN A CA 1
ATOM 794 C C . ASN A 1 96 ? -17.693 -10.857 10.584 1.00 90.81 96 ASN A C 1
ATOM 796 O O . ASN A 1 96 ? -18.190 -11.699 9.827 1.00 90.81 96 ASN A O 1
ATOM 800 N N . HIS A 1 97 ? -16.457 -10.384 10.410 1.00 86.69 97 HIS A N 1
ATOM 801 C CA . HIS A 1 97 ? -15.561 -10.886 9.367 1.00 86.69 97 HIS A CA 1
ATOM 802 C C . HIS A 1 97 ? -15.292 -12.384 9.543 1.00 86.69 97 HIS A C 1
ATOM 804 O O . HIS A 1 97 ? -15.430 -13.142 8.581 1.00 86.69 97 HIS A O 1
ATOM 810 N N . TRP A 1 98 ? -15.000 -12.832 10.769 1.00 79.38 98 TRP A N 1
ATOM 811 C CA . TRP A 1 98 ? -14.758 -14.250 11.044 1.00 79.38 98 TRP A CA 1
ATOM 812 C C . TRP A 1 98 ? -16.000 -15.116 10.803 1.00 79.38 98 TRP A C 1
ATOM 814 O O . TRP A 1 98 ? -15.910 -16.159 10.156 1.00 79.38 98 TRP A O 1
ATOM 824 N N . LYS A 1 99 ? -17.180 -14.663 11.247 1.00 87.56 99 LYS A N 1
ATOM 825 C CA . LYS A 1 99 ? -18.456 -15.360 10.995 1.00 87.56 99 LYS A CA 1
ATOM 826 C C . LYS A 1 99 ? -18.737 -15.511 9.500 1.00 87.56 99 LYS A C 1
ATOM 828 O O . LYS A 1 99 ? -19.154 -16.578 9.056 1.00 87.56 99 LYS A O 1
ATOM 833 N N . THR A 1 100 ? -18.484 -14.460 8.725 1.00 84.06 100 THR A N 1
ATOM 834 C CA . THR A 1 100 ? -18.701 -14.467 7.273 1.00 84.06 100 THR A CA 1
ATOM 835 C C . THR A 1 100 ? -17.729 -15.416 6.579 1.00 84.06 100 THR A C 1
ATOM 837 O O . THR A 1 100 ? -18.158 -16.250 5.785 1.00 84.06 100 THR A O 1
ATOM 840 N N . ALA A 1 101 ? -16.439 -15.356 6.922 1.00 83.94 101 ALA A N 1
ATOM 841 C CA . ALA A 1 101 ? -15.431 -16.264 6.381 1.00 83.94 101 ALA A CA 1
ATOM 842 C C . ALA A 1 101 ? -15.758 -17.730 6.706 1.00 83.94 101 ALA A C 1
ATOM 844 O O . ALA A 1 101 ? -15.750 -18.577 5.815 1.00 83.94 101 ALA A O 1
ATOM 845 N N . ALA A 1 102 ? -16.133 -18.025 7.954 1.00 82.31 102 ALA A N 1
ATOM 846 C CA . ALA A 1 102 ? -16.550 -19.363 8.360 1.00 82.31 102 ALA A CA 1
ATOM 847 C C . ALA A 1 102 ? -17.787 -19.848 7.580 1.00 82.31 102 ALA A C 1
ATOM 849 O O . ALA A 1 102 ? -17.827 -20.999 7.142 1.00 82.31 102 ALA A O 1
ATOM 850 N N . CYS A 1 103 ? -18.772 -18.972 7.352 1.00 81.12 103 CYS A N 1
ATOM 851 C CA . CYS A 1 103 ? -19.969 -19.281 6.567 1.00 81.12 103 CYS A CA 1
ATOM 852 C C . CYS A 1 103 ? -19.623 -19.623 5.109 1.00 81.12 103 CYS A C 1
ATOM 854 O O . CYS A 1 103 ? -20.049 -20.663 4.608 1.00 81.12 103 CYS A O 1
ATOM 856 N N . ILE A 1 104 ? -18.794 -18.801 4.457 1.00 83.38 104 ILE A N 1
ATOM 857 C CA . ILE A 1 104 ? -18.344 -19.027 3.075 1.00 83.38 104 ILE A CA 1
ATOM 858 C C . ILE A 1 104 ? -17.589 -20.354 2.966 1.00 83.38 104 ILE A C 1
ATOM 860 O O . ILE A 1 104 ? -17.914 -21.163 2.104 1.00 83.38 104 ILE A O 1
ATOM 864 N N . MET A 1 105 ? -16.640 -20.619 3.868 1.00 77.31 105 MET A N 1
ATOM 865 C CA . MET A 1 105 ? -15.862 -21.865 3.857 1.00 77.31 105 MET A CA 1
ATOM 866 C C . MET A 1 105 ? -16.744 -23.102 4.072 1.00 77.31 105 MET A C 1
ATOM 868 O O . MET A 1 105 ? -16.552 -24.128 3.422 1.00 77.31 105 MET A O 1
ATOM 872 N N . THR A 1 106 ? -17.747 -22.999 4.948 1.00 77.81 106 THR A N 1
ATOM 873 C CA . THR A 1 106 ? -18.689 -24.097 5.209 1.00 77.81 106 THR A CA 1
ATOM 874 C C . THR A 1 106 ? -19.617 -24.342 4.018 1.00 77.81 106 THR A C 1
ATOM 876 O O . THR A 1 106 ? -19.897 -25.494 3.692 1.00 77.81 106 THR A O 1
ATOM 879 N N . ASN A 1 107 ? -20.088 -23.287 3.349 1.00 73.25 107 ASN A N 1
ATOM 880 C CA . ASN A 1 107 ? -20.949 -23.414 2.170 1.00 73.25 107 ASN A CA 1
ATOM 881 C C . ASN A 1 107 ? -20.173 -23.922 0.949 1.00 73.25 107 ASN A C 1
ATOM 883 O O . ASN A 1 107 ? -20.655 -24.820 0.268 1.00 73.25 107 ASN A O 1
ATOM 887 N N . TYR A 1 108 ? -18.939 -23.457 0.746 1.00 69.81 108 TYR A N 1
ATOM 888 C CA . TYR A 1 108 ? -18.064 -23.955 -0.316 1.00 69.81 108 TYR A CA 1
ATOM 889 C C . TYR A 1 108 ? -17.765 -25.455 -0.151 1.00 69.81 108 TYR A C 1
ATOM 891 O O . TYR A 1 108 ? -17.822 -26.216 -1.110 1.00 69.81 108 TYR A O 1
ATOM 899 N N . SER A 1 109 ? -17.533 -25.923 1.083 1.00 62.50 109 SER A N 1
ATOM 900 C CA . SER A 1 109 ? -17.361 -27.357 1.360 1.00 62.50 109 SER A CA 1
ATOM 901 C C . SER A 1 109 ? -18.613 -28.186 1.049 1.00 62.50 109 SER A C 1
ATOM 903 O O . SER A 1 109 ? -18.482 -29.341 0.656 1.00 62.50 109 SER A O 1
ATOM 905 N N . LYS A 1 110 ? -19.818 -27.624 1.199 1.00 62.06 110 LYS A N 1
ATOM 906 C CA . LYS A 1 110 ? -21.070 -28.318 0.862 1.00 62.06 110 LYS A CA 1
ATOM 907 C C . LYS A 1 110 ? -21.329 -28.373 -0.643 1.00 62.06 110 LYS A C 1
ATOM 909 O O . LYS A 1 110 ? -21.896 -29.355 -1.098 1.00 62.06 110 LYS A O 1
ATOM 914 N N . GLU A 1 111 ? -20.911 -27.360 -1.397 1.00 60.81 111 GLU A N 1
ATOM 915 C CA . GLU A 1 111 ? -21.087 -27.307 -2.856 1.00 60.81 111 GLU A CA 1
ATOM 916 C C . GLU A 1 111 ? -20.085 -28.186 -3.621 1.00 60.81 111 GLU A C 1
ATOM 918 O O . GLU A 1 111 ? -20.418 -28.687 -4.685 1.00 60.81 111 GLU A O 1
ATOM 923 N N . VAL A 1 112 ? -18.884 -28.426 -3.081 1.00 58.72 112 VAL A N 1
ATOM 924 C CA . VAL A 1 112 ? -17.846 -29.263 -3.728 1.00 58.72 112 VAL A CA 1
ATOM 925 C C . VAL A 1 112 ? -18.047 -30.772 -3.476 1.00 58.72 112 VAL A C 1
ATOM 927 O O . VAL A 1 112 ? -17.406 -31.604 -4.115 1.00 58.72 112 VAL A O 1
ATOM 930 N N . HIS A 1 113 ? -18.942 -31.145 -2.556 1.00 52.34 113 HIS A N 1
ATOM 931 C CA . HIS A 1 113 ? -19.305 -32.540 -2.263 1.00 52.34 113 HIS A CA 1
ATOM 932 C C . HIS A 1 113 ? -20.648 -32.983 -2.881 1.00 52.34 113 HIS A C 1
ATOM 934 O O . HIS A 1 113 ? -21.181 -34.021 -2.481 1.00 52.34 113 HIS A O 1
ATOM 940 N N . VAL A 1 114 ? -21.173 -32.227 -3.852 1.00 46.78 114 VAL A N 1
ATOM 941 C CA . VAL A 1 114 ? -22.307 -32.596 -4.725 1.00 46.78 114 VAL A CA 1
ATOM 942 C C . VAL A 1 114 ? -21.791 -32.766 -6.147 1.00 46.78 114 VAL A C 1
ATOM 944 O O . VAL A 1 114 ? -22.222 -33.740 -6.802 1.00 46.78 114 VAL A O 1
#

pLDDT: mean 89.06, std 10.91, range [46.78, 98.12]

Foldseek 3Di:
DVCLLDPCHPPQQEQEDEAEQQDPDPVPPCCVSCVLHHYHYYNHDPVRDDVVNVVVSVVVSVVCVVVSVVVVVVVPDDDDPDDPVRVVVSVVSVVVVVVVVVVVVVVVVVVVVD

Radius of gyration: 19.47 Å; chains: 1; bounding box: 40×49×43 Å

Organism: NCBI:txid320908

InterPro domains:
  IPR001441 Decaprenyl diphosphate synthase-like [PF01255] (2-64)
  IPR001441 Decaprenyl diphosphate synthase-like [PTHR10291] (2-66)
  IPR036424 Decaprenyl diphosphate synthase-like superfamily [G3DSA:3.40.1180.10] (1-67)
  IPR036424 Decaprenyl diphosphate synthase-like superfamily [SSF64005] (2-63)

Sequence (114 aa):
LLSQSLYTRGSPYPDLYIRTSG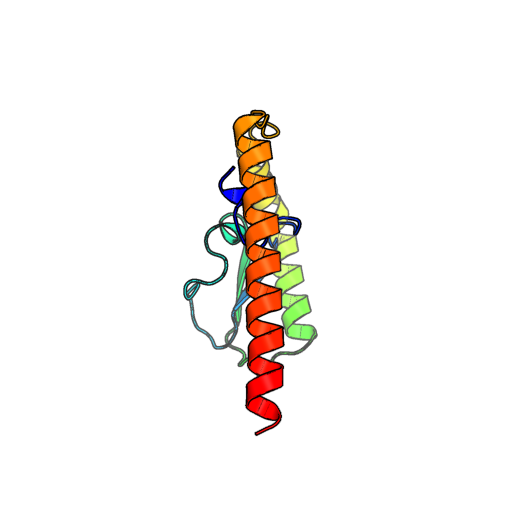EKRLSDFLLYQSAYSYLHFSDVLWPDFTAWHLLAAVFHYQRTYPQLARTRASLSTVEPRLSEKAVKFLQTLDENHWKTAACIMTNYSKEVHV